Protein AF-A0A949YCU9-F1 (afdb_monomer_lite)

pLDDT: mean 71.46, std 18.21, range [33.16, 91.0]

Sequence (151 aa):
APLAAQDASAIRSALANQDYGRAIALTKQAFASVKSGGEASNLIQSIVGAAPAEQIPALVVAAVQGNPDLGPAIINAAISGAPKSEASAILTEAYFALSQNPSPFANLLTYISDLLAGTVPINEVLTMPWFNPANTIGTGVTLSPVTPGSK

Radius of gyration: 18.11 Å; chains: 1; bounding box: 32×32×66 Å

Structure (mmCIF, N/CA/C/O backbone):
data_AF-A0A949YCU9-F1
#
_entry.id   AF-A0A949YCU9-F1
#
loop_
_atom_site.group_PDB
_atom_site.id
_atom_site.type_symbol
_atom_site.label_atom_id
_atom_site.label_alt_id
_atom_site.label_comp_id
_atom_site.label_asym_id
_atom_site.label_entity_id
_atom_site.label_seq_id
_atom_site.pdbx_PDB_ins_code
_atom_site.Cartn_x
_atom_site.Cartn_y
_atom_site.Cartn_z
_atom_site.occupancy
_atom_site.B_iso_or_equiv
_atom_site.auth_seq_id
_atom_site.auth_comp_id
_atom_site.auth_asym_id
_atom_site.auth_atom_id
_atom_site.pdbx_PDB_model_num
ATOM 1 N N . ALA A 1 1 ? -15.733 -3.919 -17.728 1.00 44.41 1 ALA A N 1
ATOM 2 C CA . ALA A 1 1 ? -15.246 -3.604 -16.373 1.00 44.41 1 ALA A CA 1
ATOM 3 C C . ALA A 1 1 ? -16.260 -4.007 -15.283 1.00 44.41 1 ALA A C 1
ATOM 5 O O . ALA A 1 1 ? -16.961 -3.133 -14.790 1.00 44.41 1 ALA A O 1
ATOM 6 N N . PRO A 1 2 ? -16.366 -5.299 -14.896 1.00 46.50 2 PRO A N 1
ATOM 7 C CA . PRO A 1 2 ? -17.164 -5.712 -13.731 1.00 46.50 2 PRO A CA 1
ATOM 8 C C . PRO A 1 2 ? -16.336 -6.097 -12.483 1.00 46.50 2 PRO A C 1
ATOM 10 O O . PRO A 1 2 ? -16.861 -6.030 -11.380 1.00 46.50 2 PRO A O 1
ATOM 13 N N . LEU A 1 3 ? -15.052 -6.451 -12.634 1.00 49.44 3 LEU A N 1
ATOM 14 C CA . LEU A 1 3 ? -14.214 -6.993 -11.549 1.00 49.44 3 LEU A CA 1
ATOM 15 C C . LEU A 1 3 ? -13.871 -5.942 -10.479 1.00 49.44 3 LEU A C 1
ATOM 17 O O . LEU A 1 3 ? -14.198 -6.125 -9.313 1.00 49.44 3 LEU A O 1
ATOM 21 N N . ALA A 1 4 ? -13.365 -4.771 -10.887 1.00 50.69 4 ALA A N 1
ATOM 22 C CA . ALA A 1 4 ? -12.957 -3.711 -9.956 1.00 50.69 4 ALA A CA 1
ATOM 23 C C . ALA A 1 4 ? -14.087 -3.222 -9.023 1.00 50.69 4 ALA A C 1
ATOM 25 O O . ALA A 1 4 ? -13.844 -2.877 -7.869 1.00 50.69 4 ALA A O 1
ATOM 26 N N . ALA A 1 5 ? -15.338 -3.216 -9.500 1.00 52.44 5 ALA A N 1
ATOM 27 C CA . ALA A 1 5 ? -16.492 -2.817 -8.694 1.00 52.44 5 ALA A CA 1
ATOM 28 C C . ALA A 1 5 ? -16.896 -3.894 -7.669 1.00 52.44 5 ALA A C 1
ATOM 30 O O . ALA A 1 5 ? -17.299 -3.557 -6.552 1.00 52.44 5 ALA A O 1
ATOM 31 N N . GLN A 1 6 ? -16.766 -5.177 -8.028 1.00 58.38 6 GLN A N 1
ATOM 32 C CA . GLN A 1 6 ? -17.032 -6.304 -7.130 1.00 58.38 6 GLN A CA 1
ATOM 33 C C . GLN A 1 6 ? -15.959 -6.407 -6.042 1.00 58.38 6 GLN A C 1
ATOM 35 O O . GLN A 1 6 ? -16.304 -6.498 -4.861 1.00 58.38 6 GLN A O 1
ATOM 40 N N . ASP A 1 7 ? -14.685 -6.275 -6.407 1.00 64.12 7 ASP A N 1
ATOM 41 C CA . ASP A 1 7 ? -13.570 -6.361 -5.462 1.00 64.12 7 ASP A CA 1
ATOM 42 C C . ASP A 1 7 ? -13.610 -5.225 -4.428 1.00 64.12 7 ASP A C 1
ATOM 44 O O . ASP A 1 7 ? -13.529 -5.463 -3.220 1.00 64.12 7 ASP A O 1
ATOM 48 N N . ALA A 1 8 ? -13.884 -3.992 -4.868 1.00 70.56 8 ALA A N 1
ATOM 49 C CA . ALA A 1 8 ? -14.053 -2.854 -3.966 1.00 70.56 8 ALA A CA 1
ATOM 50 C C . ALA A 1 8 ? -15.258 -3.008 -3.017 1.00 70.56 8 ALA A C 1
ATOM 52 O O . ALA A 1 8 ? -15.268 -2.425 -1.933 1.00 70.56 8 ALA A O 1
ATOM 53 N N . SER A 1 9 ? -16.301 -3.753 -3.399 1.00 77.44 9 SER A N 1
ATOM 54 C CA . SER A 1 9 ? -17.460 -3.998 -2.525 1.00 77.44 9 SER A CA 1
ATOM 55 C C . SER A 1 9 ? -17.143 -4.996 -1.405 1.00 77.44 9 SER A C 1
ATOM 57 O O . SER A 1 9 ? -17.516 -4.764 -0.254 1.00 77.44 9 SER A O 1
ATOM 59 N N . ALA A 1 10 ? -16.382 -6.052 -1.710 1.00 82.00 10 ALA A N 1
ATOM 60 C CA . ALA A 1 10 ? -15.956 -7.049 -0.732 1.00 82.00 10 ALA A CA 1
ATOM 61 C C . ALA A 1 10 ? -14.950 -6.463 0.271 1.00 82.00 10 ALA A C 1
ATOM 63 O O . ALA A 1 10 ? -15.065 -6.715 1.472 1.00 82.00 10 ALA A O 1
ATOM 64 N N . ILE A 1 11 ? -14.021 -5.624 -0.201 1.00 84.12 11 ILE A N 1
ATOM 65 C CA . ILE A 1 11 ? -13.073 -4.902 0.661 1.00 84.12 11 ILE A CA 1
ATOM 66 C C . ILE A 1 11 ? -13.830 -3.957 1.599 1.00 84.12 11 ILE A C 1
ATOM 68 O O . ILE A 1 11 ? -13.634 -4.008 2.810 1.00 84.12 11 ILE A O 1
ATOM 72 N N . ARG A 1 12 ? -14.762 -3.153 1.069 1.00 82.19 12 ARG A N 1
ATOM 73 C CA . ARG A 1 12 ? -15.592 -2.248 1.884 1.00 82.19 12 ARG A CA 1
ATOM 74 C C . ARG A 1 12 ? -16.430 -2.990 2.921 1.00 82.19 12 ARG A C 1
ATOM 76 O O . ARG A 1 12 ? -16.539 -2.529 4.050 1.00 82.19 12 ARG A O 1
ATOM 83 N N . SER A 1 13 ? -16.981 -4.149 2.567 1.00 85.81 13 SER A N 1
ATOM 84 C CA . SER A 1 13 ? -17.713 -4.988 3.519 1.00 85.81 13 SER A CA 1
ATOM 85 C C . SER A 1 13 ? -16.806 -5.535 4.626 1.00 85.81 13 SER A C 1
ATOM 87 O O . SER A 1 13 ? -17.199 -5.519 5.790 1.00 85.81 13 SER A O 1
ATOM 89 N N . ALA A 1 14 ? -15.585 -5.971 4.303 1.00 86.44 14 ALA A N 1
ATOM 90 C CA . ALA A 1 14 ? -14.618 -6.415 5.307 1.00 86.44 14 ALA A CA 1
ATOM 91 C C . ALA A 1 14 ? -14.208 -5.270 6.252 1.00 86.44 14 ALA A C 1
ATOM 93 O O . ALA A 1 14 ? -14.195 -5.460 7.466 1.00 86.44 14 ALA A O 1
ATOM 94 N N . LEU A 1 15 ? -13.976 -4.066 5.714 1.00 86.56 15 LEU A N 1
ATOM 95 C CA . LEU A 1 15 ? -13.681 -2.864 6.505 1.00 86.56 15 LEU A CA 1
ATOM 96 C C . LEU A 1 15 ? -14.842 -2.482 7.432 1.00 86.56 15 LEU A C 1
ATOM 98 O O . LEU A 1 15 ? -14.618 -2.217 8.610 1.00 86.56 15 LEU A O 1
ATOM 102 N N . ALA A 1 16 ? -16.081 -2.517 6.933 1.00 85.94 16 ALA A N 1
ATOM 103 C CA . ALA A 1 16 ? -17.275 -2.234 7.731 1.00 85.94 16 ALA A CA 1
ATOM 104 C C . ALA A 1 16 ? -17.473 -3.236 8.884 1.00 85.94 16 ALA A C 1
ATOM 106 O O . ALA A 1 16 ? -17.989 -2.869 9.936 1.00 85.94 16 ALA A O 1
ATOM 107 N N . ASN A 1 17 ? -17.029 -4.482 8.700 1.00 88.25 17 ASN A N 1
ATOM 108 C CA . ASN A 1 17 ? -17.064 -5.534 9.718 1.00 88.25 17 ASN A CA 1
ATOM 109 C C . ASN A 1 17 ? -15.808 -5.572 10.608 1.00 88.25 17 ASN A C 1
ATOM 111 O O . ASN A 1 17 ? -15.674 -6.493 11.409 1.00 88.25 17 ASN A O 1
ATOM 115 N N . GLN A 1 18 ? -14.886 -4.612 10.462 1.00 86.19 18 GLN A N 1
ATOM 116 C CA . GLN A 1 18 ? -13.600 -4.566 11.175 1.00 86.19 18 GLN A CA 1
ATOM 117 C C . GLN A 1 18 ? -12.715 -5.811 10.955 1.00 86.19 18 GLN A C 1
ATOM 119 O O . GLN A 1 18 ? -11.793 -6.083 11.723 1.00 86.19 18 GLN A O 1
ATOM 124 N N . ASP A 1 19 ? -12.957 -6.558 9.875 1.00 88.94 19 ASP A N 1
ATOM 125 C CA . ASP A 1 19 ? -12.152 -7.709 9.468 1.00 88.94 19 ASP A CA 1
ATOM 126 C C . ASP A 1 19 ? -10.975 -7.226 8.607 1.00 88.94 19 ASP A C 1
ATOM 128 O O . ASP A 1 19 ? -10.925 -7.391 7.382 1.00 88.94 19 ASP A O 1
ATOM 132 N N . TYR A 1 20 ? -10.035 -6.544 9.263 1.00 87.19 20 TYR A N 1
ATOM 133 C CA . TYR A 1 20 ? -8.915 -5.880 8.593 1.00 87.19 20 TYR A CA 1
ATOM 134 C C . TYR A 1 20 ? -7.964 -6.872 7.915 1.00 87.19 20 TYR A C 1
ATOM 136 O O . TYR A 1 20 ? -7.458 -6.593 6.829 1.00 87.19 20 TYR A O 1
ATOM 144 N N . GLY A 1 21 ? -7.782 -8.066 8.491 1.00 86.56 21 GLY A N 1
ATOM 145 C CA . GLY A 1 21 ? -6.987 -9.131 7.874 1.00 86.56 21 GLY A CA 1
ATOM 146 C C . GLY A 1 21 ? -7.574 -9.572 6.532 1.00 86.56 21 GLY A C 1
ATOM 147 O O . GLY A 1 21 ? -6.851 -9.686 5.535 1.00 86.56 21 GLY A O 1
ATOM 148 N N . ARG A 1 22 ? -8.900 -9.737 6.466 1.00 87.94 22 ARG A N 1
ATOM 149 C CA . ARG A 1 22 ? -9.593 -10.045 5.212 1.00 87.94 22 ARG A CA 1
ATOM 150 C C . ARG A 1 22 ? -9.574 -8.874 4.235 1.00 87.94 22 ARG A C 1
ATOM 152 O O . ARG A 1 22 ? -9.381 -9.102 3.042 1.00 87.94 22 ARG A O 1
ATOM 159 N N . ALA A 1 23 ? -9.733 -7.639 4.710 1.00 87.81 23 ALA A N 1
ATOM 160 C CA . ALA A 1 23 ? -9.654 -6.449 3.861 1.00 87.81 23 ALA A CA 1
ATOM 161 C C . ALA A 1 23 ? -8.280 -6.323 3.174 1.00 87.81 23 ALA A C 1
ATOM 163 O O . ALA A 1 23 ? -8.217 -6.060 1.972 1.00 87.81 23 ALA A O 1
ATOM 164 N N . ILE A 1 24 ? -7.191 -6.588 3.901 1.00 89.56 24 ILE A N 1
ATOM 165 C CA . ILE A 1 24 ? -5.814 -6.604 3.382 1.00 89.56 24 ILE A CA 1
ATOM 166 C C . ILE A 1 24 ? -5.636 -7.694 2.317 1.00 89.56 24 ILE A C 1
ATOM 168 O O . ILE A 1 24 ? -5.131 -7.416 1.226 1.00 89.56 24 ILE A O 1
ATOM 172 N N . ALA A 1 25 ? -6.086 -8.921 2.595 1.00 88.94 25 ALA A N 1
ATOM 173 C CA . ALA A 1 25 ? -5.971 -10.036 1.654 1.00 88.94 25 ALA A CA 1
ATOM 174 C C . ALA A 1 25 ? -6.749 -9.776 0.351 1.00 88.94 25 ALA A C 1
ATOM 176 O O . ALA A 1 25 ? -6.211 -9.966 -0.743 1.00 88.94 25 ALA A O 1
ATOM 177 N N . LEU A 1 26 ? -7.984 -9.279 0.467 1.00 89.81 26 LEU A N 1
ATOM 178 C CA . LEU A 1 26 ? -8.816 -8.910 -0.680 1.00 89.81 26 LEU A CA 1
ATOM 179 C C . LEU A 1 26 ? -8.211 -7.747 -1.470 1.00 89.81 26 LEU A C 1
ATOM 181 O O . LEU A 1 26 ? -8.230 -7.774 -2.696 1.00 89.81 26 LEU A O 1
ATOM 185 N N . THR A 1 27 ? -7.623 -6.762 -0.786 1.00 89.75 27 THR A N 1
ATOM 186 C CA . THR A 1 27 ? -6.926 -5.647 -1.441 1.00 89.75 27 THR A CA 1
ATOM 187 C C . THR A 1 27 ? -5.775 -6.167 -2.292 1.00 89.75 27 THR A C 1
ATOM 189 O O . THR A 1 27 ? -5.728 -5.900 -3.490 1.00 89.75 27 THR A O 1
ATOM 192 N N . LYS A 1 28 ? -4.896 -6.997 -1.728 1.00 90.12 28 LYS A N 1
ATOM 193 C CA . LYS A 1 28 ? -3.790 -7.596 -2.485 1.00 90.12 28 LYS A CA 1
ATOM 194 C C . LYS A 1 28 ? -4.277 -8.369 -3.718 1.00 90.12 28 LYS A C 1
ATOM 196 O O . LYS A 1 28 ? -3.703 -8.229 -4.797 1.00 90.12 28 LYS A O 1
ATOM 201 N N . GLN A 1 29 ? -5.345 -9.154 -3.571 1.00 88.75 29 GLN A N 1
ATOM 202 C CA . GLN A 1 29 ? -5.925 -9.934 -4.666 1.00 88.75 29 GLN A CA 1
ATOM 203 C C . GLN A 1 29 ? -6.527 -9.049 -5.766 1.00 88.75 29 GLN A C 1
ATOM 205 O O . GLN A 1 29 ? -6.313 -9.319 -6.948 1.00 88.75 29 GLN A O 1
ATOM 210 N N . ALA A 1 30 ? -7.238 -7.986 -5.391 1.00 87.44 30 ALA A N 1
ATOM 211 C CA . ALA A 1 30 ? -7.842 -7.057 -6.339 1.00 87.44 30 ALA A CA 1
ATOM 212 C C . ALA A 1 30 ? -6.769 -6.407 -7.226 1.00 87.44 30 ALA A C 1
ATOM 214 O O . ALA A 1 30 ? -6.876 -6.432 -8.454 1.00 87.44 30 ALA A O 1
ATOM 215 N N . PHE A 1 31 ? -5.684 -5.914 -6.614 1.00 88.75 31 PHE A N 1
ATOM 216 C CA . PHE A 1 31 ? -4.590 -5.253 -7.332 1.00 88.75 31 PHE A CA 1
ATOM 217 C C . PHE A 1 31 ? -3.802 -6.186 -8.255 1.00 88.75 31 PHE A C 1
ATOM 219 O O . PHE A 1 31 ? -3.368 -5.741 -9.319 1.00 88.75 31 PHE A O 1
ATOM 226 N N . ALA A 1 32 ? -3.702 -7.479 -7.935 1.00 88.06 32 ALA A N 1
ATOM 227 C CA . ALA A 1 32 ? -3.047 -8.466 -8.801 1.00 88.06 32 ALA A CA 1
ATOM 228 C C . ALA A 1 32 ? -3.699 -8.600 -10.192 1.00 88.06 32 ALA A C 1
ATOM 230 O O . ALA A 1 32 ? -3.058 -9.053 -11.138 1.00 88.06 32 ALA A O 1
ATOM 231 N N . SER A 1 33 ? -4.970 -8.205 -10.332 1.00 85.06 33 SER A N 1
ATOM 232 C CA . SER A 1 33 ? -5.707 -8.257 -11.602 1.00 85.06 33 SER A CA 1
ATOM 233 C C . SER A 1 33 ? -5.727 -6.932 -12.378 1.00 85.06 33 SER A C 1
ATOM 235 O O . SER A 1 33 ? -6.180 -6.897 -13.527 1.00 85.06 33 SER A O 1
ATOM 237 N N . VAL A 1 34 ? -5.240 -5.847 -11.767 1.00 83.81 34 VAL A N 1
ATOM 238 C CA . VAL A 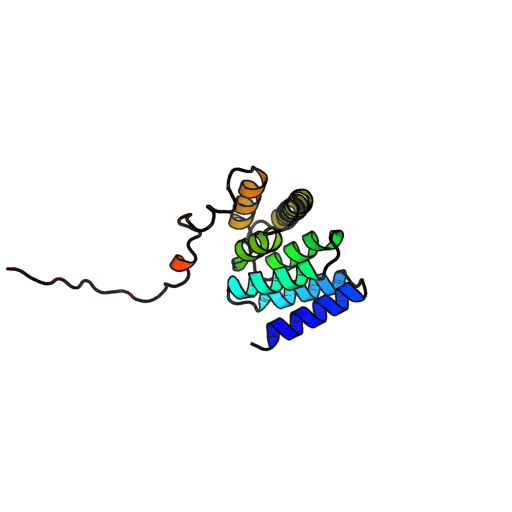1 34 ? -5.267 -4.499 -12.344 1.00 83.81 34 VAL A CA 1
ATOM 239 C C . VAL A 1 34 ? -4.223 -4.373 -13.449 1.00 83.81 34 VAL A C 1
ATOM 241 O O . VAL A 1 34 ? -3.082 -4.805 -13.294 1.00 83.81 34 VAL A O 1
ATOM 244 N N . LYS A 1 35 ? -4.608 -3.763 -14.575 1.00 83.56 35 LYS A N 1
ATOM 245 C CA . LYS A 1 35 ? -3.756 -3.686 -15.773 1.00 83.56 35 LYS A CA 1
ATOM 246 C C . LYS A 1 35 ? -3.232 -2.289 -16.073 1.00 83.56 35 LYS A C 1
ATOM 248 O O . LYS A 1 35 ? -2.392 -2.139 -16.954 1.00 83.56 35 LYS A O 1
ATOM 253 N N . SER A 1 36 ? -3.737 -1.265 -15.389 1.00 81.75 36 SER A N 1
ATOM 254 C CA . SER A 1 36 ? -3.383 0.123 -15.676 1.00 81.75 36 SER A CA 1
ATOM 255 C C . SER A 1 36 ? -3.262 0.972 -14.416 1.00 81.75 36 SER A C 1
ATOM 257 O O . SER A 1 36 ? -3.968 0.761 -13.429 1.00 81.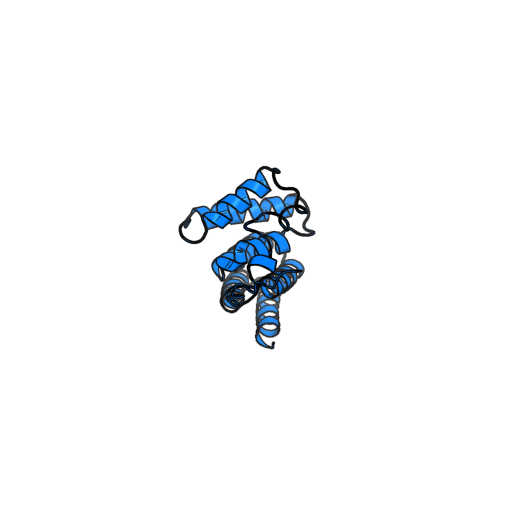75 36 SER A O 1
ATOM 259 N N . GLY A 1 37 ? -2.396 1.989 -14.477 1.00 75.31 37 GLY A N 1
ATOM 260 C CA . GLY A 1 37 ? -2.226 2.951 -13.388 1.00 75.31 37 GLY A CA 1
ATOM 261 C C . GLY A 1 37 ? -3.515 3.709 -13.058 1.00 75.31 37 GLY A C 1
ATOM 262 O O . GLY A 1 37 ? -3.805 3.921 -11.891 1.00 75.31 37 GLY A O 1
ATOM 263 N N . GLY A 1 38 ? -4.337 4.048 -14.059 1.00 74.94 38 GLY A N 1
ATOM 264 C CA . GLY A 1 38 ? -5.623 4.720 -13.835 1.00 74.94 38 GLY A CA 1
ATOM 265 C C . GLY A 1 38 ? -6.629 3.860 -13.061 1.00 74.94 38 GLY A C 1
ATOM 266 O O . GLY A 1 38 ? -7.292 4.352 -12.151 1.00 74.94 38 GLY A O 1
ATOM 267 N N . GLU A 1 39 ? -6.714 2.563 -13.370 1.00 78.38 39 GLU A N 1
ATOM 268 C CA . GLU A 1 39 ? -7.537 1.620 -12.600 1.00 78.38 39 GLU A CA 1
ATOM 269 C C . GLU A 1 39 ? -7.003 1.437 -11.175 1.00 78.38 39 GLU A C 1
ATOM 271 O O . GLU A 1 39 ? -7.792 1.439 -10.230 1.00 78.38 39 GLU A O 1
ATOM 276 N N . ALA A 1 40 ? -5.680 1.335 -11.011 1.00 81.12 40 ALA A N 1
ATOM 277 C CA . ALA A 1 40 ? -5.041 1.214 -9.702 1.00 81.12 40 ALA A CA 1
ATOM 278 C C . ALA A 1 40 ? -5.306 2.444 -8.822 1.00 81.12 40 ALA A C 1
ATOM 280 O O . ALA A 1 40 ? -5.685 2.291 -7.661 1.00 81.12 40 ALA A O 1
ATOM 281 N N . SER A 1 41 ? -5.176 3.650 -9.383 1.00 82.38 41 SER A N 1
ATOM 282 C CA . SER A 1 41 ? -5.455 4.912 -8.691 1.00 82.38 41 SER A CA 1
ATOM 283 C C . SER A 1 41 ? -6.914 5.014 -8.248 1.00 82.38 41 SER A C 1
ATOM 285 O O . SER A 1 41 ? -7.189 5.322 -7.091 1.00 82.38 41 SER A O 1
ATOM 287 N N . ASN A 1 42 ? -7.858 4.696 -9.137 1.00 82.12 42 ASN A N 1
ATOM 288 C CA . ASN A 1 42 ? -9.283 4.734 -8.804 1.00 82.12 42 ASN A CA 1
ATOM 289 C C . ASN A 1 42 ? -9.640 3.706 -7.718 1.00 82.12 42 ASN A C 1
ATOM 291 O O . ASN A 1 42 ? -10.420 3.998 -6.808 1.00 82.12 42 ASN A O 1
ATOM 295 N N . LEU A 1 43 ? -9.064 2.502 -7.799 1.00 85.50 43 LEU A N 1
ATOM 296 C CA . LEU A 1 43 ? -9.309 1.445 -6.823 1.00 85.50 43 LEU A CA 1
ATOM 297 C C . LEU A 1 43 ? -8.742 1.813 -5.447 1.00 85.50 43 LEU A C 1
ATOM 299 O O . LEU A 1 43 ? -9.461 1.682 -4.456 1.00 85.50 43 LEU A O 1
ATOM 303 N N . ILE A 1 44 ? -7.500 2.310 -5.370 1.00 89.44 44 ILE A N 1
ATOM 304 C CA . ILE A 1 44 ? -6.897 2.656 -4.075 1.00 89.44 44 ILE A CA 1
ATOM 305 C C . ILE A 1 44 ? -7.629 3.832 -3.434 1.00 89.44 44 ILE A C 1
ATOM 307 O O . ILE A 1 44 ? -7.952 3.758 -2.254 1.00 89.44 44 ILE A O 1
ATOM 311 N N . GLN A 1 45 ? -8.010 4.855 -4.204 1.00 86.25 45 GLN A N 1
ATOM 312 C CA . GLN A 1 45 ? -8.799 5.978 -3.688 1.00 86.25 45 GLN A CA 1
ATOM 313 C C . GLN A 1 45 ? -10.156 5.525 -3.140 1.00 86.25 45 GLN A C 1
ATOM 315 O O . GLN A 1 45 ? -10.579 5.986 -2.080 1.00 86.25 45 GLN A O 1
ATOM 320 N N . SER A 1 46 ? -10.820 4.574 -3.807 1.00 84.81 46 SER A N 1
ATOM 321 C CA . SER A 1 46 ? -12.075 4.008 -3.302 1.00 84.81 46 SER A CA 1
ATOM 322 C C . SER A 1 46 ? -11.898 3.213 -2.005 1.00 84.81 46 SER A C 1
ATOM 324 O O . SER A 1 46 ? -12.839 3.163 -1.211 1.00 84.81 46 SER A O 1
ATOM 326 N N . ILE A 1 47 ? -10.760 2.543 -1.813 1.00 86.38 47 ILE A N 1
ATOM 327 C CA . ILE A 1 47 ? -10.471 1.756 -0.605 1.00 86.38 47 ILE A CA 1
ATOM 328 C C . ILE A 1 47 ? -10.106 2.689 0.549 1.00 86.38 47 ILE A C 1
ATOM 330 O O . ILE A 1 47 ? -10.687 2.577 1.625 1.00 86.38 47 ILE A O 1
ATOM 334 N N . VAL A 1 48 ? -9.204 3.640 0.304 1.00 86.25 48 VAL A N 1
ATOM 335 C CA . VAL A 1 48 ? -8.752 4.644 1.278 1.00 86.25 48 VAL A CA 1
ATOM 336 C C . VAL A 1 48 ? -9.927 5.488 1.770 1.00 86.25 48 VAL A C 1
ATOM 338 O O . VAL A 1 48 ? -10.095 5.648 2.973 1.00 86.25 48 VAL A O 1
ATOM 341 N N . GLY A 1 49 ? -10.820 5.925 0.874 1.00 81.62 49 GLY A N 1
ATOM 342 C CA . GLY A 1 49 ? -12.009 6.701 1.248 1.00 81.62 49 GLY A CA 1
ATOM 343 C C . GLY A 1 49 ? -13.045 5.949 2.098 1.00 81.62 49 GLY A C 1
ATOM 344 O O . GLY A 1 49 ? -13.952 6.577 2.638 1.00 81.62 49 GLY A O 1
ATOM 345 N N . ALA A 1 50 ? -12.940 4.622 2.217 1.00 80.19 50 ALA A N 1
ATOM 346 C CA . ALA A 1 50 ? -13.831 3.794 3.033 1.00 80.19 50 ALA A CA 1
ATOM 347 C C . ALA A 1 50 ? -13.129 3.147 4.240 1.00 80.19 50 ALA A C 1
ATOM 349 O O . ALA A 1 50 ? -13.788 2.488 5.047 1.00 80.19 50 ALA A O 1
ATOM 350 N N . ALA A 1 51 ? -11.809 3.295 4.350 1.00 84.12 51 ALA A N 1
ATOM 351 C CA . ALA A 1 51 ? -11.009 2.702 5.407 1.00 84.12 51 ALA A CA 1
ATOM 352 C C . ALA A 1 51 ? -10.837 3.674 6.587 1.00 84.12 51 ALA A C 1
ATOM 354 O O . ALA A 1 51 ? -10.717 4.882 6.386 1.00 84.12 51 ALA A O 1
ATOM 355 N N . PRO A 1 52 ? -10.781 3.169 7.831 1.00 82.19 52 PRO A N 1
ATOM 356 C CA . PRO A 1 52 ? -10.335 3.976 8.960 1.00 82.19 52 PRO A CA 1
ATOM 357 C C . PRO A 1 52 ? -8.853 4.345 8.794 1.00 82.19 52 PRO A C 1
ATOM 359 O O . PRO A 1 52 ? -8.061 3.528 8.320 1.00 82.19 52 PRO A O 1
ATOM 362 N N . ALA A 1 53 ? -8.475 5.552 9.231 1.00 76.50 53 ALA A N 1
ATOM 363 C CA . ALA A 1 53 ? -7.147 6.134 8.998 1.00 76.50 53 ALA A CA 1
ATOM 364 C C . ALA A 1 53 ? -5.978 5.227 9.425 1.00 76.50 53 ALA A C 1
ATOM 366 O O . ALA A 1 53 ? -4.959 5.138 8.749 1.00 76.50 53 ALA A O 1
ATOM 367 N N . GLU A 1 54 ? -6.163 4.490 10.517 1.00 79.81 54 GLU A N 1
ATOM 368 C CA . GLU A 1 54 ? -5.182 3.558 11.085 1.00 79.81 54 GLU A CA 1
ATOM 369 C C . GLU A 1 54 ? -4.877 2.358 10.173 1.00 79.81 54 GLU A C 1
ATOM 371 O O . GLU A 1 54 ? -3.810 1.760 10.278 1.00 79.81 54 GLU A O 1
ATOM 376 N N . GLN A 1 55 ? -5.799 1.996 9.277 1.00 86.38 55 GLN A N 1
ATOM 377 C CA . GLN A 1 55 ? -5.678 0.826 8.398 1.00 86.38 55 GLN A CA 1
ATOM 378 C C . GLN A 1 55 ? -5.218 1.193 6.983 1.00 86.38 55 GLN A C 1
ATOM 380 O O . GLN A 1 55 ? -4.806 0.317 6.220 1.00 86.38 55 GLN A O 1
ATOM 385 N N . ILE A 1 56 ? -5.254 2.481 6.631 1.00 86.69 56 ILE A N 1
ATOM 386 C CA . ILE A 1 56 ? -4.858 2.984 5.312 1.00 86.69 56 ILE A CA 1
ATOM 387 C C . ILE A 1 56 ? -3.422 2.563 4.946 1.00 86.69 56 ILE A C 1
ATOM 389 O O . ILE A 1 56 ? -3.254 2.010 3.856 1.00 86.69 56 ILE A O 1
ATOM 393 N N . PRO A 1 57 ? -2.398 2.705 5.817 1.00 85.88 57 PRO A N 1
ATOM 394 C CA . PRO A 1 57 ? -1.037 2.291 5.475 1.00 85.88 57 PRO A CA 1
ATOM 395 C C . PRO A 1 57 ? -0.944 0.808 5.093 1.00 85.88 57 PRO A C 1
ATOM 397 O O . PRO A 1 57 ? -0.412 0.476 4.035 1.00 85.88 57 PRO A O 1
ATOM 400 N N . ALA A 1 58 ? -1.542 -0.085 5.888 1.00 84.44 58 ALA A N 1
ATOM 401 C CA . ALA A 1 58 ? -1.506 -1.526 5.637 1.00 84.44 58 ALA A CA 1
ATOM 402 C C . ALA A 1 58 ? -2.210 -1.919 4.323 1.00 84.44 58 ALA A C 1
ATOM 404 O O . ALA A 1 58 ? -1.730 -2.792 3.596 1.00 84.44 58 ALA A O 1
ATOM 405 N N . LEU A 1 59 ? -3.317 -1.251 3.979 1.00 89.44 59 LEU A N 1
ATOM 406 C CA . LEU A 1 59 ? -4.034 -1.470 2.718 1.00 89.44 59 LEU A CA 1
ATOM 407 C C . LEU A 1 59 ? -3.219 -0.997 1.507 1.00 89.44 59 LEU A C 1
ATOM 409 O O . LEU A 1 59 ? -3.179 -1.692 0.490 1.00 89.44 59 LEU A O 1
ATOM 413 N N . VAL A 1 60 ? -2.526 0.140 1.621 1.00 91.00 60 VAL A N 1
ATOM 414 C CA . VAL A 1 60 ? -1.639 0.648 0.562 1.00 91.00 60 VAL A CA 1
ATOM 415 C C . VAL A 1 60 ? -0.466 -0.306 0.336 1.00 91.00 60 VAL A C 1
ATOM 417 O O . VAL A 1 60 ? -0.179 -0.654 -0.811 1.00 91.00 60 VAL A O 1
ATOM 420 N N . VAL A 1 61 ? 0.162 -0.813 1.403 1.00 90.00 61 VAL A N 1
ATOM 421 C CA . VAL A 1 61 ? 1.217 -1.835 1.282 1.00 90.00 61 VAL A CA 1
ATOM 422 C C . VAL A 1 61 ? 0.688 -3.092 0.592 1.00 90.00 61 VAL A C 1
ATOM 424 O O . VAL A 1 61 ? 1.331 -3.613 -0.320 1.00 90.00 61 VAL A O 1
ATOM 427 N N . ALA A 1 62 ? -0.495 -3.569 0.980 1.00 90.50 62 ALA A N 1
ATOM 428 C CA . ALA A 1 62 ? -1.110 -4.746 0.375 1.00 90.50 62 ALA A CA 1
ATOM 429 C C . ALA A 1 62 ? -1.386 -4.559 -1.124 1.00 90.50 62 ALA A C 1
ATOM 431 O O . ALA A 1 62 ? -1.132 -5.471 -1.913 1.00 90.50 62 ALA A O 1
ATOM 432 N N . ALA A 1 63 ? -1.858 -3.375 -1.520 1.00 89.88 63 ALA A N 1
ATOM 433 C CA . ALA A 1 63 ? -2.093 -3.017 -2.915 1.00 89.88 63 ALA A CA 1
ATOM 434 C C . ALA A 1 63 ? -0.793 -3.043 -3.735 1.00 89.88 63 ALA A C 1
ATOM 436 O O . ALA A 1 63 ? -0.736 -3.692 -4.780 1.00 89.88 63 ALA A O 1
ATOM 437 N N . VAL A 1 64 ? 0.274 -2.420 -3.224 1.00 90.69 64 VAL A N 1
ATOM 438 C CA . VAL A 1 64 ? 1.603 -2.425 -3.859 1.00 90.69 64 VAL A CA 1
ATOM 439 C C . VAL A 1 64 ? 2.164 -3.844 -3.975 1.00 90.69 64 VAL A C 1
ATOM 441 O O . VAL A 1 64 ? 2.698 -4.219 -5.013 1.00 90.69 64 VAL A O 1
ATOM 444 N N . GLN A 1 65 ? 2.021 -4.668 -2.936 1.00 89.62 65 GLN A N 1
ATOM 445 C CA . GLN A 1 65 ? 2.451 -6.067 -2.990 1.00 89.62 65 GLN A CA 1
ATOM 446 C C . GLN A 1 65 ? 1.634 -6.910 -3.975 1.00 89.62 65 GLN A C 1
ATOM 448 O O . GLN A 1 65 ? 2.130 -7.929 -4.454 1.00 89.62 65 GLN A O 1
ATOM 453 N N . GLY A 1 66 ? 0.377 -6.540 -4.224 1.00 87.00 66 GLY A N 1
ATOM 454 C CA . GLY A 1 66 ? -0.470 -7.181 -5.225 1.00 87.00 66 GLY A CA 1
ATOM 455 C C . GLY A 1 66 ? -0.013 -6.868 -6.645 1.00 87.00 66 GLY A C 1
ATOM 456 O O . GLY A 1 66 ? -0.101 -7.735 -7.510 1.00 87.00 66 GLY A O 1
ATOM 457 N N . ASN A 1 67 ? 0.504 -5.658 -6.876 1.00 88.00 67 ASN A N 1
ATOM 458 C CA . ASN A 1 67 ? 0.981 -5.224 -8.185 1.00 88.00 67 ASN A CA 1
ATOM 459 C C . ASN A 1 67 ? 2.160 -4.234 -8.069 1.00 88.00 67 ASN A C 1
ATOM 461 O O . ASN A 1 67 ? 1.948 -3.016 -8.082 1.00 88.00 67 ASN A O 1
ATOM 465 N N . PRO A 1 68 ? 3.402 -4.747 -7.955 1.00 86.00 68 PRO A N 1
ATOM 466 C CA . PRO A 1 68 ? 4.594 -3.920 -7.766 1.00 86.00 68 PRO A CA 1
ATOM 467 C C . PRO A 1 68 ? 4.820 -2.915 -8.901 1.00 86.00 68 PRO A C 1
ATOM 469 O O . PRO A 1 68 ? 5.231 -1.784 -8.643 1.00 86.00 68 PRO A O 1
ATOM 472 N N . ASP A 1 69 ? 4.493 -3.302 -10.138 1.00 85.06 69 ASP A N 1
ATOM 473 C CA . ASP A 1 69 ? 4.687 -2.484 -11.341 1.00 85.06 69 ASP A CA 1
ATOM 474 C C . ASP A 1 69 ? 3.842 -1.201 -11.317 1.00 85.06 69 ASP A C 1
ATOM 476 O O . ASP A 1 69 ? 4.234 -0.169 -11.863 1.00 85.06 69 ASP A O 1
ATOM 480 N N . LEU A 1 70 ? 2.689 -1.242 -10.642 1.00 86.44 70 LEU A N 1
ATOM 481 C CA . LEU A 1 70 ? 1.798 -0.093 -10.459 1.00 86.44 70 LEU A CA 1
ATOM 482 C C . LEU A 1 70 ? 2.027 0.635 -9.126 1.00 86.44 70 LEU A C 1
ATOM 484 O O . LEU A 1 70 ? 1.312 1.592 -8.819 1.00 86.44 70 LEU A O 1
ATOM 488 N N . GLY A 1 71 ? 3.034 0.229 -8.349 1.00 84.88 71 GLY A N 1
ATOM 489 C CA . GLY A 1 71 ? 3.339 0.770 -7.026 1.00 84.88 71 GLY A CA 1
ATOM 490 C C . GLY A 1 71 ? 3.393 2.302 -6.945 1.00 84.88 71 GLY A C 1
ATOM 491 O O . GLY A 1 71 ? 2.757 2.864 -6.053 1.00 84.88 71 GLY A O 1
ATOM 492 N N . PRO A 1 72 ? 4.056 3.015 -7.877 1.00 83.94 72 PRO A N 1
ATOM 493 C CA . PRO A 1 72 ? 4.089 4.475 -7.840 1.00 83.94 72 PRO A CA 1
ATOM 494 C C . PRO A 1 72 ? 2.717 5.126 -8.054 1.00 83.94 72 PRO A C 1
ATOM 496 O O . PRO A 1 72 ? 2.399 6.112 -7.393 1.00 83.94 72 PRO A O 1
ATOM 499 N N . ALA A 1 73 ? 1.878 4.566 -8.933 1.00 81.38 73 ALA A N 1
ATOM 500 C CA . ALA A 1 73 ? 0.517 5.061 -9.149 1.00 81.38 73 ALA A CA 1
ATOM 501 C C . ALA A 1 73 ? -0.345 4.868 -7.893 1.00 81.38 73 ALA A C 1
ATOM 503 O O . ALA A 1 73 ? -1.069 5.780 -7.497 1.00 81.38 73 ALA A O 1
ATOM 504 N N . ILE A 1 74 ? -0.203 3.715 -7.232 1.00 87.31 74 ILE A N 1
ATOM 505 C CA . ILE A 1 74 ? -0.900 3.382 -5.983 1.00 87.31 74 ILE A CA 1
ATOM 506 C C . ILE A 1 74 ? -0.484 4.338 -4.857 1.00 87.31 74 ILE A C 1
ATOM 508 O O . ILE A 1 74 ? -1.348 4.944 -4.226 1.00 87.31 74 ILE A O 1
ATOM 512 N N . ILE A 1 75 ? 0.825 4.506 -4.627 1.00 88.44 75 ILE A N 1
ATOM 513 C CA . ILE A 1 75 ? 1.369 5.395 -3.586 1.00 88.44 75 ILE A CA 1
ATOM 514 C C . ILE A 1 75 ? 0.922 6.837 -3.835 1.00 88.44 75 ILE A C 1
ATOM 516 O O . ILE A 1 75 ? 0.378 7.466 -2.930 1.00 88.44 75 ILE A O 1
ATOM 520 N N . ASN A 1 76 ? 1.100 7.351 -5.058 1.00 85.12 76 ASN A N 1
ATOM 521 C CA . ASN A 1 76 ? 0.742 8.728 -5.388 1.00 85.12 76 ASN A CA 1
ATOM 522 C C . ASN A 1 76 ? -0.760 8.979 -5.195 1.00 85.12 76 ASN A C 1
ATOM 524 O O . ASN A 1 76 ? -1.150 9.961 -4.573 1.00 85.12 76 ASN A O 1
ATOM 528 N N . ALA A 1 77 ? -1.615 8.068 -5.665 1.00 83.12 77 ALA A N 1
ATOM 529 C CA . ALA A 1 77 ? -3.059 8.204 -5.508 1.00 83.12 77 ALA A CA 1
ATOM 530 C C . ALA A 1 77 ? -3.520 8.108 -4.044 1.00 83.12 77 ALA A C 1
ATOM 532 O O . ALA A 1 77 ? -4.484 8.780 -3.685 1.00 83.12 77 ALA A O 1
ATOM 533 N N . ALA A 1 78 ? -2.835 7.319 -3.208 1.00 85.25 78 ALA A N 1
ATOM 534 C CA . ALA A 1 78 ? -3.141 7.198 -1.784 1.00 85.25 78 ALA A CA 1
ATOM 535 C C . ALA A 1 78 ? -2.740 8.441 -0.972 1.00 85.25 78 ALA A C 1
ATOM 537 O O . ALA A 1 78 ? -3.448 8.812 -0.041 1.00 85.25 78 ALA A O 1
ATOM 538 N N . ILE A 1 79 ? -1.626 9.097 -1.318 1.00 83.75 79 ILE A N 1
ATOM 539 C CA . ILE A 1 79 ? -1.179 10.318 -0.624 1.00 83.75 79 ILE A CA 1
ATOM 540 C C . ILE A 1 79 ? -1.776 11.599 -1.224 1.00 83.75 79 ILE A C 1
ATOM 542 O O . ILE A 1 79 ? -1.754 12.651 -0.582 1.00 83.75 79 ILE A O 1
ATOM 546 N N . SER A 1 80 ? -2.308 11.538 -2.449 1.00 78.50 80 SER A N 1
ATOM 547 C CA . SER A 1 80 ? -2.931 12.678 -3.122 1.00 78.50 80 SER A CA 1
ATOM 548 C C . SER A 1 80 ? -4.225 13.073 -2.409 1.00 78.50 80 SER A C 1
ATOM 550 O O . SER A 1 80 ? -5.245 12.397 -2.510 1.00 78.50 80 SER A O 1
ATOM 552 N N . GLY A 1 81 ? -4.169 14.177 -1.661 1.00 64.12 81 GLY A N 1
ATOM 553 C CA . GLY A 1 81 ? -5.289 14.688 -0.864 1.00 64.12 81 GLY A CA 1
ATOM 554 C C . GLY A 1 81 ? -5.299 14.234 0.599 1.00 64.12 81 GLY A C 1
ATOM 555 O O . GLY A 1 81 ? -6.127 14.726 1.364 1.00 64.12 81 GLY A O 1
ATOM 556 N N . ALA A 1 82 ? -4.369 13.366 1.013 1.00 74.19 82 ALA A N 1
ATOM 557 C CA . ALA A 1 82 ? -4.216 12.974 2.411 1.00 74.19 82 ALA A CA 1
ATOM 558 C C . ALA A 1 82 ? -3.545 14.096 3.237 1.00 74.19 82 ALA A C 1
ATOM 560 O O . ALA A 1 82 ? -2.658 14.798 2.733 1.00 74.19 82 ALA A O 1
ATOM 561 N N . PRO A 1 83 ? -3.903 14.274 4.524 1.00 73.94 83 PRO A N 1
ATOM 562 C CA . PRO A 1 83 ? -3.164 15.144 5.433 1.00 73.94 83 PRO A CA 1
ATOM 563 C C . PRO A 1 83 ? -1.686 14.744 5.505 1.00 73.94 83 PRO A C 1
ATOM 565 O O . PRO A 1 83 ? -1.351 13.562 5.451 1.00 73.94 83 PRO A O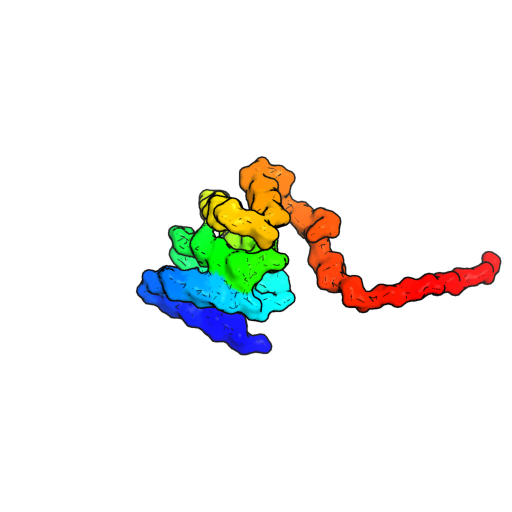 1
ATOM 568 N N . LYS A 1 84 ? -0.785 15.712 5.716 1.00 69.88 84 LYS A N 1
ATOM 569 C CA . LYS A 1 84 ? 0.670 15.461 5.750 1.00 69.88 84 LYS A CA 1
ATOM 570 C C . LYS A 1 84 ? 1.073 14.345 6.728 1.00 69.88 84 LYS A C 1
ATOM 572 O O . LYS A 1 84 ? 1.974 13.568 6.429 1.00 69.88 84 LYS A O 1
ATOM 577 N N . SER A 1 85 ? 0.408 14.257 7.880 1.00 69.31 85 SER A N 1
ATOM 578 C CA . SER A 1 85 ? 0.636 13.202 8.876 1.00 69.31 85 SER A CA 1
ATOM 579 C C . SER A 1 85 ? 0.255 11.810 8.367 1.00 69.31 85 SER A C 1
ATOM 581 O O . SER A 1 85 ? 0.973 10.851 8.627 1.00 69.31 85 SER A O 1
ATOM 583 N N . GLU A 1 86 ? -0.839 11.700 7.616 1.00 70.75 86 GLU A N 1
ATOM 584 C CA . GLU A 1 86 ? -1.319 10.440 7.045 1.00 70.75 86 GLU A CA 1
ATOM 585 C C . GLU A 1 86 ? -0.454 10.015 5.856 1.00 70.75 86 GLU A C 1
ATOM 587 O O . GLU A 1 86 ? 0.021 8.883 5.814 1.00 70.75 86 GLU A O 1
ATOM 592 N N . ALA A 1 87 ? -0.132 10.953 4.958 1.00 74.81 87 ALA A N 1
ATOM 593 C CA . ALA A 1 87 ? 0.810 10.720 3.867 1.00 74.81 87 ALA A CA 1
ATOM 594 C C . ALA A 1 87 ? 2.173 10.233 4.392 1.00 74.81 87 ALA A C 1
ATOM 596 O O . ALA A 1 87 ? 2.730 9.268 3.873 1.00 74.81 87 ALA A O 1
ATOM 597 N N . SER A 1 88 ? 2.688 10.842 5.467 1.00 71.88 88 SER A N 1
ATOM 598 C CA . SER A 1 88 ? 3.930 10.392 6.103 1.00 71.88 88 SER A CA 1
ATOM 599 C C . SER A 1 88 ? 3.814 8.982 6.687 1.00 71.88 88 SER A C 1
ATOM 601 O O . SER A 1 88 ? 4.770 8.214 6.574 1.00 71.88 88 SER A O 1
ATOM 603 N N . ALA A 1 89 ? 2.683 8.635 7.310 1.00 74.12 89 ALA A N 1
ATOM 604 C CA . ALA A 1 89 ? 2.463 7.301 7.868 1.00 74.12 89 ALA A CA 1
ATOM 605 C C . ALA A 1 89 ? 2.421 6.235 6.762 1.00 74.12 89 ALA A C 1
ATOM 607 O O . ALA A 1 89 ? 3.096 5.214 6.875 1.00 74.12 89 ALA A O 1
ATOM 608 N N . ILE A 1 90 ? 1.715 6.512 5.660 1.00 79.00 90 ILE A N 1
ATOM 609 C CA . ILE A 1 90 ? 1.653 5.641 4.477 1.00 79.00 90 ILE A CA 1
ATOM 610 C C . ILE A 1 90 ? 3.052 5.407 3.903 1.00 79.00 90 ILE A C 1
ATOM 612 O O . ILE A 1 90 ? 3.443 4.262 3.683 1.00 79.00 90 ILE A O 1
ATOM 616 N N .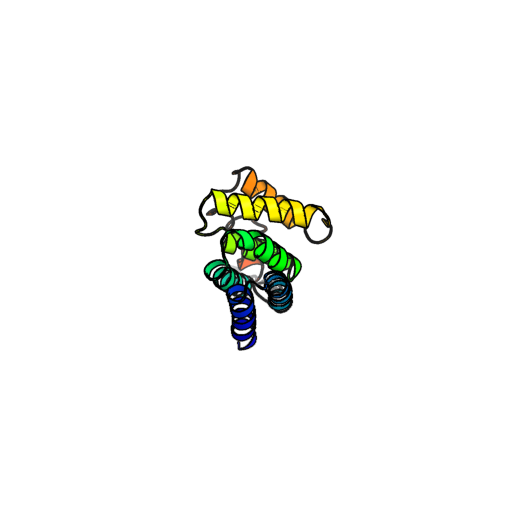 LEU A 1 91 ? 3.817 6.478 3.676 1.00 81.06 91 LEU A N 1
ATOM 617 C CA . LEU A 1 91 ? 5.153 6.384 3.086 1.00 81.06 91 LEU A CA 1
ATOM 618 C C . LEU A 1 91 ? 6.140 5.649 4.002 1.00 81.06 91 LEU A C 1
ATOM 620 O O . LEU A 1 91 ? 6.912 4.823 3.524 1.00 81.06 91 LEU A O 1
ATOM 624 N N . THR A 1 92 ? 6.095 5.908 5.311 1.00 75.44 92 THR A N 1
ATOM 625 C CA . THR A 1 92 ? 6.982 5.252 6.289 1.00 75.44 92 THR A CA 1
ATOM 626 C C . THR A 1 92 ? 6.702 3.754 6.369 1.00 75.44 92 THR A C 1
ATOM 628 O O . THR A 1 92 ? 7.630 2.949 6.291 1.00 75.44 92 THR A O 1
ATOM 631 N N . GLU A 1 93 ? 5.427 3.375 6.470 1.00 76.12 93 GLU A N 1
ATOM 632 C CA . GLU A 1 93 ? 5.019 1.971 6.544 1.00 76.12 93 GLU A CA 1
ATOM 633 C C . GLU A 1 93 ? 5.319 1.234 5.235 1.00 76.12 93 GLU A C 1
ATOM 635 O O . GLU A 1 93 ? 5.867 0.132 5.253 1.00 76.12 93 GLU A O 1
ATOM 640 N N . ALA A 1 94 ? 5.040 1.859 4.085 1.00 83.31 94 ALA A N 1
ATOM 641 C CA . ALA A 1 94 ? 5.371 1.289 2.786 1.00 83.31 94 ALA A CA 1
ATOM 642 C C . ALA A 1 94 ? 6.879 1.099 2.618 1.00 83.31 94 ALA A C 1
ATOM 644 O O . ALA A 1 94 ? 7.313 0.025 2.206 1.00 83.31 94 ALA A O 1
ATOM 645 N N . TYR A 1 95 ? 7.693 2.085 2.996 1.00 78.81 95 TYR A N 1
ATOM 646 C CA . TYR A 1 95 ? 9.145 1.940 2.961 1.00 78.81 95 TYR A CA 1
ATOM 647 C C . TYR A 1 95 ? 9.612 0.775 3.841 1.00 78.81 95 TYR A C 1
ATOM 649 O O . TYR A 1 95 ? 10.336 -0.106 3.373 1.00 78.81 95 TYR A O 1
ATOM 657 N N . PHE A 1 96 ? 9.157 0.724 5.097 1.00 76.75 96 PHE A N 1
ATOM 658 C CA . PHE A 1 96 ? 9.537 -0.330 6.033 1.00 76.75 96 PHE A CA 1
ATOM 659 C C . PHE A 1 96 ? 9.123 -1.718 5.528 1.00 76.75 96 PHE A C 1
ATOM 661 O O . PHE A 1 96 ? 9.974 -2.599 5.396 1.00 76.75 96 PHE A O 1
ATOM 668 N N . ALA A 1 97 ? 7.850 -1.911 5.182 1.00 80.19 97 ALA A N 1
ATOM 669 C CA . ALA A 1 97 ? 7.325 -3.208 4.767 1.00 80.19 97 ALA A CA 1
ATOM 670 C C . ALA A 1 97 ? 7.944 -3.714 3.452 1.00 80.19 97 ALA A C 1
ATOM 672 O O . ALA A 1 97 ? 8.216 -4.908 3.317 1.00 80.19 97 ALA A O 1
ATOM 673 N N . LEU A 1 98 ? 8.198 -2.825 2.487 1.00 81.31 98 LEU A N 1
ATOM 674 C CA . LEU A 1 98 ? 8.786 -3.199 1.197 1.00 81.31 98 LEU A CA 1
ATOM 675 C C . LEU A 1 98 ? 10.306 -3.414 1.296 1.00 81.31 98 LEU A C 1
ATOM 677 O O . LEU A 1 98 ? 10.845 -4.269 0.593 1.00 81.31 98 LEU A O 1
ATOM 681 N N . SER A 1 99 ? 10.999 -2.712 2.204 1.00 76.81 99 SER A N 1
ATOM 682 C CA . SER A 1 99 ? 12.446 -2.878 2.433 1.00 76.81 99 SER A CA 1
ATOM 683 C C . SER A 1 99 ? 12.817 -4.258 2.977 1.00 76.81 99 SER A C 1
ATOM 685 O O . SER A 1 99 ? 13.931 -4.725 2.748 1.00 76.81 99 SER A O 1
ATOM 687 N N . GLN A 1 100 ? 11.873 -4.946 3.630 1.00 77.19 100 GLN A N 1
ATOM 688 C CA . GLN A 1 100 ? 12.060 -6.321 4.100 1.00 77.19 100 GLN A CA 1
ATOM 689 C C . GLN A 1 100 ? 12.188 -7.327 2.944 1.00 77.19 100 GLN A C 1
ATOM 691 O O . GLN A 1 100 ? 12.745 -8.403 3.137 1.00 77.19 100 GLN A O 1
ATOM 696 N N . ASN A 1 101 ? 11.699 -6.989 1.743 1.00 76.94 101 ASN A N 1
ATOM 697 C CA . ASN A 1 101 ? 11.808 -7.809 0.535 1.00 76.94 101 ASN A CA 1
ATOM 698 C C . ASN A 1 101 ? 12.107 -6.924 -0.688 1.00 76.94 101 ASN A C 1
ATOM 700 O O . ASN A 1 101 ? 11.226 -6.716 -1.514 1.00 76.94 101 ASN A O 1
ATOM 704 N N . PRO A 1 102 ? 13.333 -6.402 -0.851 1.00 71.69 102 PRO A N 1
ATOM 705 C CA . PRO A 1 102 ? 13.601 -5.297 -1.776 1.00 71.69 102 PRO A CA 1
ATOM 706 C C . PRO A 1 102 ? 13.608 -5.689 -3.265 1.00 71.69 102 PRO A C 1
ATOM 708 O O . PRO A 1 102 ? 13.510 -4.816 -4.124 1.00 71.69 102 PRO A O 1
ATOM 711 N N . SER A 1 103 ? 13.713 -6.980 -3.604 1.00 71.75 103 SER A N 1
ATOM 712 C CA . SER A 1 103 ? 13.971 -7.437 -4.980 1.00 71.75 103 SER A CA 1
ATOM 713 C C . SER A 1 103 ? 12.930 -7.017 -6.038 1.00 71.75 103 SER A C 1
ATOM 715 O O . SER A 1 103 ? 13.356 -6.723 -7.152 1.00 71.75 103 SER A O 1
ATOM 717 N N . PRO A 1 104 ? 11.610 -6.954 -5.761 1.00 76.88 104 PRO A N 1
ATOM 718 C CA . PRO A 1 104 ? 10.638 -6.379 -6.695 1.00 76.88 104 PRO A CA 1
ATOM 719 C C . PRO A 1 104 ? 10.369 -4.881 -6.464 1.00 76.88 104 PRO A C 1
ATOM 721 O O . PRO A 1 104 ? 9.666 -4.266 -7.259 1.00 76.88 104 PRO A O 1
ATOM 724 N N . PHE A 1 105 ? 10.901 -4.280 -5.393 1.00 80.38 105 PHE A N 1
ATOM 725 C CA . PHE A 1 105 ? 10.519 -2.931 -4.952 1.00 80.38 105 PHE A CA 1
ATOM 726 C C . PHE A 1 105 ? 11.661 -1.915 -4.964 1.00 80.38 105 PHE A C 1
ATOM 728 O O . PHE A 1 105 ? 11.435 -0.783 -4.559 1.00 80.38 105 PHE A O 1
ATOM 735 N N . ALA A 1 106 ? 12.867 -2.261 -5.421 1.00 74.25 106 ALA A N 1
ATOM 736 C CA . ALA A 1 106 ? 14.036 -1.377 -5.349 1.00 74.25 106 ALA A CA 1
ATOM 737 C C . ALA A 1 106 ? 13.768 0.037 -5.909 1.00 74.25 106 ALA A C 1
ATOM 739 O O . ALA A 1 106 ? 13.995 1.024 -5.215 1.00 74.25 106 ALA A O 1
ATOM 740 N N . ASN A 1 107 ? 13.182 0.135 -7.108 1.00 76.38 107 ASN A N 1
ATOM 741 C CA . ASN A 1 107 ? 12.828 1.422 -7.724 1.00 76.38 107 ASN A CA 1
ATOM 742 C C . ASN A 1 107 ? 11.740 2.173 -6.938 1.00 76.38 107 ASN A C 1
ATOM 744 O O . ASN A 1 107 ? 11.750 3.400 -6.855 1.00 76.38 107 ASN A O 1
ATOM 748 N N . LEU A 1 108 ? 10.803 1.435 -6.341 1.00 79.50 108 LEU A N 1
ATOM 749 C CA . LEU A 1 108 ? 9.720 2.002 -5.545 1.00 79.50 108 LEU A CA 1
ATOM 750 C C . LEU A 1 108 ? 10.207 2.498 -4.177 1.00 79.50 108 LEU A C 1
ATOM 752 O O . LEU A 1 108 ? 9.732 3.518 -3.693 1.00 79.50 108 LEU A O 1
ATOM 756 N N . LEU A 1 109 ? 11.177 1.813 -3.572 1.00 78.44 109 LEU A N 1
ATOM 757 C CA . LEU A 1 109 ? 11.826 2.231 -2.331 1.00 78.44 109 LEU A CA 1
ATOM 758 C C . LEU A 1 109 ? 12.597 3.538 -2.524 1.00 78.44 109 LEU A C 1
ATOM 760 O O . LEU A 1 109 ? 12.495 4.421 -1.676 1.00 78.44 109 LEU A O 1
ATOM 764 N N . THR A 1 110 ? 13.296 3.697 -3.654 1.00 80.12 110 THR A N 1
ATOM 765 C CA . THR A 1 110 ? 13.915 4.978 -4.029 1.00 80.12 110 THR A CA 1
ATOM 766 C C . THR A 1 110 ? 12.858 6.071 -4.178 1.00 80.12 110 THR A C 1
ATOM 768 O O . THR A 1 110 ? 12.971 7.110 -3.537 1.00 80.12 110 THR A O 1
ATOM 771 N N . TYR A 1 111 ? 11.773 5.804 -4.912 1.00 79.38 111 TYR A N 1
ATOM 772 C CA . TYR A 1 111 ? 10.666 6.753 -5.068 1.00 79.38 111 TYR A CA 1
ATOM 773 C C . TYR A 1 111 ? 10.050 7.192 -3.726 1.00 79.38 111 TYR A C 1
ATOM 775 O O . TYR A 1 111 ? 9.844 8.381 -3.491 1.00 79.38 111 TYR A O 1
ATOM 783 N N . ILE A 1 112 ? 9.784 6.250 -2.815 1.00 79.69 112 ILE A N 1
ATOM 784 C CA . ILE A 1 112 ? 9.234 6.553 -1.485 1.00 79.69 112 ILE A CA 1
ATOM 785 C C . ILE A 1 112 ? 10.242 7.351 -0.641 1.00 79.69 112 ILE A C 1
ATOM 787 O O . ILE A 1 112 ? 9.846 8.285 0.057 1.00 79.69 112 ILE A O 1
ATOM 791 N N . SER A 1 113 ? 11.536 7.024 -0.722 1.00 75.50 113 SER A N 1
ATOM 792 C CA . SER A 1 113 ? 12.604 7.775 -0.051 1.00 75.50 113 SER A CA 1
ATOM 793 C C . SER A 1 113 ? 12.672 9.229 -0.530 1.00 75.50 113 SER A C 1
ATOM 795 O O . SER A 1 113 ? 12.783 10.136 0.295 1.00 75.50 113 SER A O 1
ATOM 797 N N . ASP A 1 114 ? 12.548 9.469 -1.835 1.00 73.44 114 ASP A N 1
ATOM 798 C CA . ASP A 1 114 ? 12.576 10.815 -2.425 1.00 73.44 114 ASP A CA 1
ATOM 799 C C . ASP A 1 114 ? 11.352 11.655 -2.010 1.00 73.44 114 ASP A C 1
ATOM 801 O O . ASP A 1 114 ? 11.470 12.858 -1.740 1.00 73.44 114 ASP A O 1
ATOM 805 N N . LEU A 1 115 ? 10.181 11.015 -1.884 1.00 73.56 115 LEU A N 1
ATOM 806 C CA . LEU A 1 115 ? 8.971 11.634 -1.331 1.00 73.56 115 LEU A CA 1
ATOM 807 C C . LEU A 1 115 ? 9.127 11.982 0.160 1.00 73.56 115 LEU A C 1
ATOM 809 O O . LEU A 1 115 ? 8.729 13.071 0.579 1.00 73.56 115 LEU A O 1
ATOM 813 N N . LEU A 1 116 ? 9.724 11.092 0.962 1.00 70.75 116 LEU A N 1
ATOM 814 C CA . LEU A 1 116 ? 9.976 11.320 2.394 1.00 70.75 116 LEU A CA 1
ATOM 815 C C . LEU A 1 116 ? 11.014 12.423 2.641 1.00 70.75 116 LEU A C 1
ATOM 817 O O . LEU A 1 116 ? 10.855 13.218 3.568 1.00 70.75 116 LEU A O 1
ATOM 821 N N . ALA A 1 117 ? 12.047 12.506 1.800 1.00 67.38 117 ALA A N 1
ATOM 822 C CA . ALA A 1 117 ? 13.080 13.539 1.867 1.00 67.38 117 ALA A CA 1
ATOM 823 C C . ALA A 1 117 ? 12.581 14.933 1.432 1.00 67.38 117 ALA A C 1
ATOM 825 O O . ALA A 1 117 ? 13.318 15.914 1.541 1.00 67.38 117 ALA A O 1
ATOM 826 N N . GLY A 1 118 ? 11.341 15.044 0.936 1.00 56.88 118 GLY A N 1
ATOM 827 C CA . GLY A 1 118 ? 10.756 16.306 0.478 1.00 56.88 118 GLY A CA 1
ATOM 828 C C . GLY A 1 118 ? 11.440 16.883 -0.765 1.00 56.88 118 GLY A C 1
ATOM 829 O O . GLY A 1 118 ? 11.327 18.081 -1.017 1.00 56.88 118 GLY A O 1
ATOM 830 N N . THR A 1 119 ? 12.171 16.057 -1.521 1.00 45.25 119 THR A N 1
ATOM 831 C CA . THR A 1 119 ? 12.970 16.479 -2.686 1.00 45.25 119 THR A CA 1
ATOM 832 C C . THR A 1 119 ? 12.162 16.464 -3.988 1.00 45.25 119 THR A C 1
ATOM 834 O O . THR A 1 119 ? 12.630 16.964 -5.006 1.00 45.25 119 THR A O 1
ATOM 837 N N . VAL A 1 120 ? 10.929 15.947 -3.958 1.00 40.31 120 VAL A N 1
ATOM 838 C CA . VAL A 1 120 ? 10.027 15.915 -5.113 1.00 40.31 120 VAL A CA 1
ATOM 839 C C . VAL A 1 120 ? 8.732 16.653 -4.776 1.00 40.31 120 VAL A C 1
ATOM 841 O O . VAL A 1 120 ? 7.944 16.168 -3.958 1.00 40.31 120 VAL A O 1
ATOM 844 N N . PRO A 1 121 ? 8.467 17.823 -5.377 1.00 42.84 121 PRO A N 1
ATOM 845 C CA . PRO A 1 121 ? 7.149 18.417 -5.281 1.00 42.84 121 PRO A CA 1
ATOM 846 C C . PRO A 1 121 ? 6.179 17.542 -6.101 1.00 42.84 121 PRO A C 1
ATOM 848 O O . PRO A 1 121 ? 6.471 17.134 -7.224 1.00 42.84 121 PRO A O 1
ATOM 851 N N . ILE A 1 122 ? 5.026 17.196 -5.513 1.00 45.00 122 ILE A N 1
ATOM 852 C CA . ILE A 1 122 ? 4.037 16.221 -6.039 1.00 45.00 122 ILE A CA 1
ATOM 853 C C . ILE A 1 122 ? 3.588 16.545 -7.487 1.00 45.00 122 ILE A C 1
ATOM 855 O O . ILE A 1 122 ? 3.109 15.676 -8.211 1.00 45.00 122 ILE A O 1
ATOM 859 N N . ASN A 1 123 ? 3.784 17.785 -7.939 1.00 42.47 123 ASN A N 1
ATOM 860 C CA . ASN A 1 123 ? 3.474 18.275 -9.282 1.00 42.47 123 ASN A CA 1
ATOM 861 C C . ASN A 1 123 ? 4.550 17.995 -10.358 1.00 42.47 123 ASN A C 1
ATOM 863 O O . ASN A 1 123 ? 4.219 18.090 -11.538 1.00 42.47 123 ASN A O 1
ATOM 867 N N . GLU A 1 124 ? 5.790 17.634 -10.010 1.00 39.94 124 GLU A N 1
ATOM 868 C CA . GLU A 1 124 ? 6.879 17.387 -10.984 1.00 39.94 124 GLU A CA 1
ATOM 869 C C . GLU A 1 124 ? 7.118 15.905 -11.296 1.00 39.94 124 GLU A C 1
ATOM 871 O O . GLU A 1 124 ? 7.839 15.559 -12.231 1.00 39.94 124 GLU A O 1
ATOM 876 N N . VAL A 1 125 ? 6.451 15.004 -10.573 1.00 46.22 125 VAL A N 1
ATOM 877 C CA . VAL A 1 125 ? 6.568 13.560 -10.800 1.00 46.22 125 VAL A CA 1
ATOM 878 C C . VAL A 1 125 ? 6.139 13.184 -12.230 1.00 46.22 125 VAL A C 1
ATOM 880 O O . VAL A 1 125 ? 6.713 12.280 -12.809 1.00 46.22 125 VAL A O 1
ATOM 883 N N . LEU A 1 126 ? 5.201 13.906 -12.856 1.00 41.50 126 LEU A N 1
ATOM 884 C CA . LEU A 1 126 ? 4.691 13.605 -14.207 1.00 41.50 126 LEU A CA 1
ATOM 885 C C . LEU A 1 126 ? 5.621 14.010 -15.369 1.00 41.50 126 LEU A C 1
ATOM 887 O O . LEU A 1 126 ? 5.318 13.694 -16.520 1.00 41.50 126 LEU A O 1
ATOM 891 N N . THR A 1 127 ? 6.714 14.734 -15.106 1.00 39.88 127 THR A N 1
ATOM 892 C CA . THR A 1 127 ? 7.636 15.230 -16.148 1.00 39.88 127 THR A CA 1
ATOM 893 C C . THR A 1 127 ? 9.013 14.568 -16.101 1.00 39.88 127 THR A C 1
ATOM 895 O O . THR A 1 127 ? 9.841 14.813 -16.982 1.00 39.88 127 THR A O 1
ATOM 898 N N . MET A 1 128 ? 9.267 13.695 -15.120 1.00 39.50 128 MET A N 1
ATOM 899 C CA . MET A 1 128 ? 10.523 12.954 -15.036 1.00 39.50 128 MET A CA 1
ATOM 900 C C . MET A 1 128 ? 10.626 11.902 -16.163 1.00 39.50 128 MET A C 1
ATOM 902 O O . MET A 1 128 ? 9.634 11.248 -16.481 1.00 39.50 128 MET A O 1
ATOM 906 N N . PRO A 1 129 ? 11.810 11.676 -16.774 1.00 39.41 129 PRO A N 1
ATOM 907 C CA . PRO A 1 129 ? 11.956 10.830 -17.972 1.00 39.41 129 PRO A CA 1
ATOM 908 C C . PRO A 1 129 ? 11.510 9.368 -17.800 1.00 39.41 129 PRO A C 1
ATOM 910 O O . PRO A 1 129 ? 11.065 8.732 -18.756 1.00 39.41 129 PRO A O 1
ATOM 913 N N . TRP A 1 130 ? 11.609 8.839 -16.579 1.00 46.56 130 TRP A N 1
ATOM 914 C CA . TRP A 1 130 ? 11.152 7.499 -16.192 1.00 46.56 130 TRP A CA 1
ATOM 915 C C . TRP A 1 130 ? 9.681 7.469 -15.733 1.00 46.56 130 TRP A C 1
ATOM 917 O O . TRP A 1 130 ? 9.149 6.402 -15.444 1.00 46.56 130 TRP A O 1
ATOM 927 N N . PHE A 1 131 ? 9.019 8.628 -15.701 1.00 40.91 131 PHE A N 1
ATOM 928 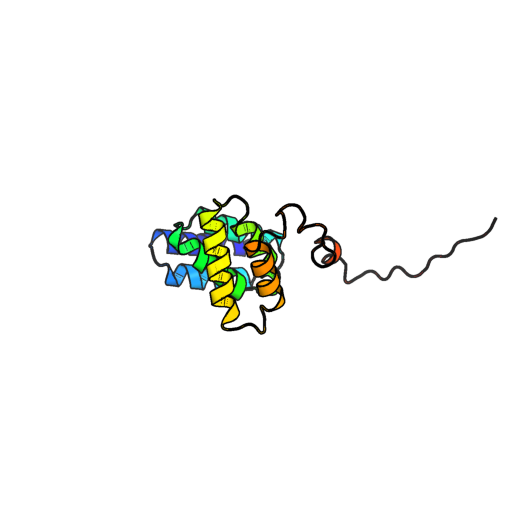C CA . PHE A 1 131 ? 7.674 8.860 -15.172 1.00 40.91 131 PHE A CA 1
ATOM 929 C C . PHE A 1 131 ? 6.828 9.718 -16.130 1.00 40.91 131 PHE A C 1
ATOM 931 O O . PHE A 1 131 ? 6.016 10.543 -15.726 1.00 40.91 131 PHE A O 1
ATOM 938 N N . ASN A 1 132 ? 6.994 9.534 -17.439 1.00 37.31 132 ASN A N 1
ATOM 939 C CA . ASN A 1 132 ? 6.015 10.034 -18.393 1.00 37.31 132 ASN A CA 1
ATOM 940 C C . ASN A 1 132 ? 5.002 8.909 -18.671 1.00 37.31 132 ASN A C 1
ATOM 942 O O . ASN A 1 132 ? 5.386 7.913 -19.285 1.00 37.31 132 ASN A O 1
ATOM 946 N N . PRO A 1 133 ? 3.719 9.019 -18.280 1.00 37.72 133 PRO A N 1
ATOM 947 C CA . PRO A 1 133 ? 2.703 8.041 -18.676 1.00 37.72 133 PRO A CA 1
ATOM 948 C C . PRO A 1 133 ? 2.514 7.967 -20.205 1.00 37.72 133 PRO A C 1
ATOM 950 O O . PRO A 1 133 ? 1.981 6.979 -20.706 1.00 37.72 133 PRO A O 1
ATOM 953 N N . ALA A 1 134 ? 3.009 8.951 -20.972 1.00 40.41 134 ALA A N 1
ATOM 954 C CA . ALA A 1 134 ? 3.113 8.844 -22.428 1.00 40.41 134 ALA A CA 1
ATOM 955 C C . ALA A 1 134 ? 4.232 7.888 -22.896 1.00 40.41 134 ALA A C 1
ATOM 957 O O . ALA A 1 134 ? 4.131 7.349 -23.991 1.00 40.41 134 ALA A O 1
ATOM 958 N N . ASN A 1 135 ? 5.258 7.608 -22.078 1.00 40.25 135 ASN A N 1
ATOM 959 C CA . ASN A 1 135 ? 6.289 6.605 -22.396 1.00 40.25 135 ASN A CA 1
ATOM 960 C C . ASN A 1 135 ? 5.805 5.163 -22.179 1.00 40.25 135 ASN A C 1
ATOM 962 O O . ASN A 1 135 ? 6.418 4.232 -22.695 1.00 40.25 135 ASN A O 1
ATOM 966 N N . THR A 1 136 ? 4.711 4.955 -21.442 1.00 40.19 136 THR A N 1
ATOM 967 C CA . THR A 1 136 ? 4.112 3.624 -21.239 1.00 40.19 136 THR A CA 1
ATOM 968 C C . THR A 1 136 ? 3.036 3.282 -22.277 1.00 40.19 136 THR A C 1
ATOM 970 O O . THR A 1 136 ? 2.583 2.141 -22.326 1.00 40.19 136 THR A O 1
ATOM 973 N N . ILE A 1 137 ? 2.678 4.220 -23.164 1.00 38.91 137 ILE A N 1
ATOM 974 C CA . ILE A 1 137 ? 1.877 3.964 -24.369 1.00 38.91 137 ILE A CA 1
ATOM 975 C C . ILE A 1 137 ? 2.810 4.063 -25.580 1.00 38.91 137 ILE A C 1
ATOM 977 O O . ILE A 1 137 ? 2.870 5.091 -26.245 1.00 38.91 137 ILE A O 1
ATOM 981 N N . GLY A 1 138 ? 3.594 3.018 -25.862 1.00 35.44 138 GLY A N 1
ATOM 982 C CA . GLY A 1 138 ? 4.516 3.121 -26.997 1.00 35.44 138 GLY A CA 1
ATOM 983 C C . GLY A 1 138 ? 5.490 1.987 -27.273 1.00 35.44 138 GLY A C 1
ATOM 984 O O . GLY A 1 138 ? 6.410 2.191 -28.058 1.00 35.44 138 GLY A O 1
ATOM 985 N N . THR A 1 139 ? 5.318 0.783 -26.728 1.00 38.06 139 THR A N 1
ATOM 986 C CA . THR A 1 139 ? 5.937 -0.401 -27.343 1.00 38.06 139 THR A CA 1
ATOM 987 C C . THR A 1 139 ? 5.118 -0.817 -28.564 1.00 38.06 139 THR A C 1
ATOM 989 O O . THR A 1 139 ? 4.360 -1.780 -28.540 1.00 38.06 139 THR A O 1
ATOM 992 N N . GLY A 1 140 ? 5.267 -0.054 -29.649 1.00 41.72 140 GLY A N 1
ATOM 993 C CA . GLY A 1 140 ? 4.813 -0.466 -30.974 1.00 41.72 140 GLY A CA 1
ATOM 994 C C . GLY A 1 140 ? 4.235 0.654 -31.824 1.00 41.72 140 GLY A C 1
ATOM 995 O O . GLY A 1 140 ? 3.026 0.732 -31.944 1.00 41.72 140 GLY A O 1
ATOM 996 N N . VAL A 1 141 ? 5.094 1.461 -32.454 1.00 33.16 141 VAL A N 1
ATOM 997 C CA . VAL A 1 141 ? 5.172 1.579 -33.924 1.00 33.16 141 VAL A CA 1
ATOM 998 C C . VAL A 1 141 ? 6.582 2.068 -34.256 1.00 33.16 141 VAL A C 1
ATOM 1000 O O . VAL A 1 141 ? 6.958 3.194 -33.944 1.00 33.16 141 VAL A O 1
ATOM 1003 N N . THR A 1 142 ? 7.376 1.225 -34.910 1.00 38.56 142 THR A N 1
ATOM 1004 C CA . THR A 1 142 ? 8.575 1.669 -35.621 1.00 38.56 142 THR A CA 1
ATOM 1005 C C . THR A 1 142 ? 8.103 2.496 -36.814 1.00 38.56 142 THR A C 1
ATOM 1007 O O . THR A 1 142 ? 7.626 1.940 -37.800 1.00 38.56 142 THR A O 1
ATOM 1010 N N . LEU A 1 143 ? 8.182 3.824 -36.738 1.00 37.66 143 LEU A N 1
ATOM 1011 C CA . LEU A 1 143 ? 8.056 4.648 -37.936 1.00 37.66 143 LEU A CA 1
ATOM 1012 C C . LEU A 1 143 ? 9.400 4.589 -38.668 1.00 37.66 143 LEU A C 1
ATOM 1014 O O . LEU A 1 143 ? 10.391 5.172 -38.233 1.00 37.66 143 LEU A O 1
ATOM 1018 N N . SER A 1 144 ? 9.438 3.808 -39.749 1.00 39.78 144 SER A N 1
ATOM 1019 C CA . SER A 1 144 ? 10.529 3.800 -40.726 1.00 39.78 144 SER A CA 1
ATOM 1020 C C . SER A 1 144 ? 10.848 5.224 -41.217 1.00 39.78 144 SER A C 1
ATOM 1022 O O . SER A 1 144 ? 9.952 6.071 -41.257 1.00 39.78 144 SER A O 1
ATOM 1024 N N . PRO A 1 145 ? 12.102 5.509 -41.616 1.00 50.00 145 PRO A N 1
ATOM 1025 C CA . PRO A 1 145 ? 12.515 6.853 -41.991 1.00 50.00 145 PRO A CA 1
ATOM 1026 C C . PRO A 1 145 ? 11.880 7.230 -43.330 1.00 50.00 145 PRO A C 1
ATOM 1028 O O . PRO A 1 145 ? 12.139 6.589 -44.348 1.00 50.00 145 PRO A O 1
ATOM 1031 N N . VAL A 1 146 ? 11.061 8.281 -43.343 1.00 42.25 146 VAL A N 1
ATOM 1032 C CA . VAL A 1 146 ? 10.602 8.901 -44.589 1.00 42.25 146 VAL A CA 1
ATOM 1033 C C . VAL A 1 146 ? 11.450 10.137 -44.844 1.00 42.25 146 VAL A C 1
ATOM 1035 O O . VAL A 1 146 ? 11.243 11.191 -44.249 1.00 42.25 146 VAL A O 1
ATOM 1038 N N . THR A 1 147 ? 12.415 9.993 -45.746 1.00 51.12 147 THR A N 1
ATOM 1039 C CA . THR A 1 147 ? 12.970 11.117 -46.503 1.00 51.12 147 THR A CA 1
ATOM 1040 C C . THR A 1 147 ? 11.946 11.527 -47.562 1.00 51.12 147 THR A C 1
ATOM 1042 O O . THR A 1 147 ? 11.488 10.676 -48.326 1.00 51.12 147 THR A O 1
ATOM 1045 N N . PRO A 1 148 ? 11.595 12.815 -47.650 1.00 38.97 148 PRO A N 1
ATOM 1046 C CA . PRO A 1 148 ? 11.539 13.470 -48.962 1.00 38.97 148 PRO A CA 1
ATOM 1047 C C . PRO A 1 148 ? 12.166 14.874 -48.855 1.00 38.97 148 PRO A C 1
ATOM 1049 O O . PRO A 1 148 ? 11.901 15.609 -47.916 1.00 38.97 148 PRO A O 1
ATOM 1052 N N . GLY A 1 149 ? 13.067 15.324 -49.721 1.00 40.88 149 GLY A N 1
ATOM 1053 C CA . GLY A 1 149 ? 13.010 15.299 -51.176 1.00 40.88 149 GLY A CA 1
ATOM 1054 C C . GLY A 1 149 ? 13.216 16.747 -51.638 1.00 40.88 149 GLY A C 1
ATOM 1055 O O . GLY A 1 149 ? 12.497 17.643 -51.210 1.00 40.88 149 GLY A O 1
ATOM 1056 N N . SER A 1 150 ? 14.254 16.959 -52.439 1.00 43.44 150 SER A N 1
ATOM 1057 C CA . SER A 1 150 ? 14.765 18.236 -52.940 1.00 43.44 150 SER A CA 1
ATOM 1058 C C . SE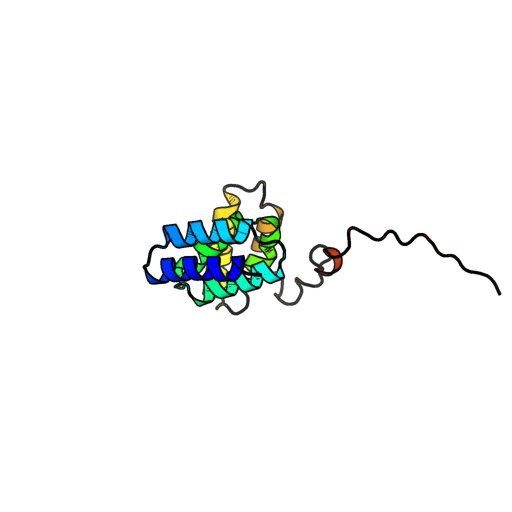R A 1 150 ? 13.715 19.148 -53.583 1.00 43.44 150 SER A C 1
ATOM 1060 O O . SER A 1 150 ? 12.876 18.662 -54.343 1.00 43.44 150 SER A O 1
ATOM 1062 N N . LYS A 1 151 ? 13.883 20.465 -53.403 1.00 41.16 151 LYS A N 1
ATOM 1063 C CA . LYS A 1 151 ? 13.864 21.467 -54.480 1.00 41.16 151 LYS A CA 1
ATOM 1064 C C . LYS A 1 151 ? 14.820 22.605 -54.156 1.00 41.16 151 LYS A C 1
ATOM 1066 O O . LYS A 1 151 ? 14.909 22.953 -52.961 1.00 41.16 151 LYS A O 1
#

Foldseek 3Di:
DPLLVVLLVQLLVCQVVVVLVSNLVSLLQSLLPDDDLVSLLVSLLSNLVRHDLVSSLSSLLSNCNSPVPSNVSSLLSSLPVDDPVSNLSNLVSNLVVCVVPVPSCVVVNVVSVCVNVVVDDSVCQCPDPVRPVVVVPDPDDDPDDDDDDDD

Secondary structure (DSSP, 8-state):
--HHHHHHHHHHHHHHTT-HHHHHHHHHHHHHT--SHHHHHHHHHHHHTTS-GGGHHHHHHHHHHH-GGGHHHHHHHHHTT--HHHHHHHHHHHHHHHHTS-TTTHHHHHHHHHHHTT-S-TTTGGGSTT--TTTTS-S------------